Protein AF-A0A1S6HWA2-F1 (afdb_monomer_lite)

Radius of gyration: 21.67 Å; chains: 1; bounding box: 51×29×63 Å

pLDDT: mean 76.0, std 10.38, range [40.56, 89.38]

Secondary structure (DSSP, 8-state):
-HHHHHHHHHHHHHHHHHHHHHHHHHHHHHHHHHHHHHHHHHHHHHTT-TT--HHHHHHHHHTSHHHHHHHHHHHHHHHHHHHHHHHHHHHHHHH--TTSS--

Organism: NCBI:txid225848

Structure (mmCIF, N/CA/C/O backbone):
data_AF-A0A1S6HWA2-F1
#
_entry.id   AF-A0A1S6HWA2-F1
#
loop_
_atom_site.group_PDB
_atom_site.id
_atom_site.type_symbol
_atom_site.label_atom_id
_atom_site.label_alt_id
_atom_site.label_comp_id
_atom_site.label_asym_id
_atom_site.label_entity_id
_atom_site.label_seq_id
_atom_site.pdbx_PDB_ins_code
_atom_site.Cartn_x
_atom_site.Cartn_y
_atom_site.Cartn_z
_atom_site.occupancy
_atom_site.B_iso_or_equiv
_atom_site.auth_seq_id
_atom_site.auth_comp_id
_atom_site.auth_asym_id
_atom_site.auth_atom_id
_atom_site.pdbx_PDB_model_num
ATOM 1 N N . MET A 1 1 ? -20.334 0.611 35.180 1.00 50.56 1 MET A N 1
ATOM 2 C CA . MET A 1 1 ? -20.715 0.847 33.768 1.00 50.56 1 MET A CA 1
ATOM 3 C C . MET A 1 1 ? -19.872 1.889 33.022 1.00 50.56 1 MET A C 1
ATOM 5 O O . MET A 1 1 ? -19.910 1.877 31.813 1.00 50.56 1 MET A O 1
ATOM 9 N N . LYS A 1 2 ? -19.043 2.740 33.657 1.00 52.75 2 LYS A N 1
ATOM 10 C CA . LYS A 1 2 ? -18.266 3.774 32.924 1.00 52.75 2 LYS A CA 1
ATOM 11 C C . LYS A 1 2 ? -17.003 3.276 32.190 1.00 52.75 2 LYS A C 1
ATOM 13 O O . LYS A 1 2 ? -16.473 3.987 31.343 1.00 52.75 2 LYS A O 1
ATOM 18 N N . ASN A 1 3 ? -16.493 2.096 32.555 1.00 58.00 3 ASN A N 1
ATOM 19 C CA . ASN A 1 3 ? -15.250 1.551 31.995 1.00 58.00 3 ASN A CA 1
ATOM 20 C C . ASN A 1 3 ? -15.479 0.727 30.720 1.00 58.00 3 ASN A C 1
ATOM 22 O O . ASN A 1 3 ? -14.632 0.790 29.840 1.00 58.00 3 ASN A O 1
ATOM 26 N N . SER A 1 4 ? -16.615 0.027 30.581 1.00 61.72 4 SER A N 1
ATOM 27 C CA . SER A 1 4 ? -16.923 -0.733 29.357 1.00 61.72 4 SER A CA 1
ATOM 28 C C . SER A 1 4 ? -17.045 0.188 28.147 1.00 61.72 4 SER A C 1
ATOM 30 O O . SER A 1 4 ? -16.448 -0.087 27.116 1.00 61.72 4 SER A O 1
ATOM 32 N N . ASP A 1 5 ? -17.710 1.334 28.305 1.00 62.03 5 ASP A N 1
ATOM 33 C CA . ASP A 1 5 ? -17.912 2.294 27.211 1.00 62.03 5 ASP A CA 1
ATOM 34 C C . ASP A 1 5 ? -16.600 2.963 26.778 1.00 62.03 5 ASP A C 1
ATOM 36 O O . ASP A 1 5 ? -16.413 3.299 25.611 1.00 62.03 5 ASP A O 1
ATOM 40 N N . ARG A 1 6 ? -15.657 3.134 27.717 1.00 64.88 6 ARG A N 1
ATOM 41 C CA . ARG A 1 6 ? -14.310 3.644 27.424 1.00 64.88 6 ARG A CA 1
ATOM 42 C C . ARG A 1 6 ? -13.471 2.626 26.659 1.00 64.88 6 ARG A C 1
ATOM 44 O O . ARG A 1 6 ? -12.773 3.022 25.731 1.00 64.88 6 ARG A O 1
ATOM 51 N N . THR A 1 7 ? -13.555 1.347 27.024 1.00 77.31 7 THR A N 1
ATOM 52 C CA . THR A 1 7 ? -12.883 0.261 26.299 1.00 77.31 7 THR A CA 1
ATOM 53 C C . THR A 1 7 ? -13.464 0.104 24.895 1.00 77.31 7 THR A C 1
ATOM 55 O O . THR A 1 7 ? -12.704 0.044 23.934 1.00 77.31 7 THR A O 1
ATOM 58 N N . ARG A 1 8 ? -14.795 0.163 24.766 1.00 75.44 8 ARG A N 1
ATOM 59 C CA . ARG A 1 8 ? -15.505 0.058 23.486 1.00 75.44 8 ARG A CA 1
ATOM 60 C C . ARG A 1 8 ? -15.118 1.175 22.517 1.00 75.44 8 ARG A C 1
ATOM 62 O O . ARG A 1 8 ? -14.670 0.921 21.406 1.00 75.44 8 ARG A O 1
ATOM 69 N N . LYS A 1 9 ? -15.147 2.421 22.997 1.00 79.44 9 LYS A N 1
ATOM 70 C CA . LYS A 1 9 ? -14.728 3.589 22.214 1.00 79.44 9 LYS A CA 1
ATOM 71 C C . LYS A 1 9 ? -13.248 3.546 21.816 1.00 79.44 9 LYS A C 1
ATOM 73 O O . LYS A 1 9 ? -12.882 4.045 20.758 1.00 79.44 9 LYS A O 1
ATOM 78 N N . ALA A 1 10 ? -12.380 2.971 22.650 1.00 81.19 10 ALA A N 1
ATOM 79 C CA . ALA A 1 10 ? -10.972 2.796 22.300 1.00 81.19 10 ALA A CA 1
ATOM 80 C C . ALA A 1 10 ? -10.781 1.767 21.171 1.00 81.19 10 ALA A C 1
ATOM 82 O O . ALA A 1 10 ? -9.954 1.990 20.289 1.00 81.19 10 ALA A O 1
ATOM 83 N N . GLN A 1 11 ? -11.560 0.681 21.170 1.00 79.19 11 GLN A N 1
ATOM 84 C CA . GLN A 1 11 ? -11.555 -0.318 20.098 1.00 79.19 11 GLN A CA 1
ATOM 85 C C . GLN A 1 11 ? -12.111 0.252 18.784 1.00 79.19 11 GLN A C 1
ATOM 87 O O . GLN A 1 11 ? -11.484 0.064 17.745 1.00 79.19 11 GLN A O 1
ATOM 92 N N . GLU A 1 12 ? -13.198 1.029 18.832 1.00 81.44 12 GLU A N 1
ATOM 93 C CA . GLU A 1 12 ? -13.743 1.745 17.664 1.00 81.44 12 GLU A CA 1
ATOM 94 C C . GLU A 1 12 ? -12.692 2.678 17.036 1.00 81.44 12 GLU A C 1
ATOM 96 O O . GLU A 1 12 ? -12.426 2.615 15.837 1.00 81.44 12 GLU A O 1
ATOM 101 N N . VAL A 1 13 ? -12.021 3.502 17.850 1.00 87.00 13 VAL A N 1
ATOM 102 C CA . VAL A 1 13 ? -10.967 4.412 17.365 1.00 87.00 13 VAL A CA 1
ATOM 103 C C . VAL A 1 13 ? -9.780 3.641 16.783 1.00 87.00 13 VAL A C 1
ATOM 105 O O . VAL A 1 13 ? -9.188 4.079 15.795 1.00 87.00 13 VAL A O 1
ATOM 108 N N . HIS A 1 14 ? -9.419 2.495 17.365 1.00 82.50 14 HIS A N 1
ATOM 109 C CA . HIS A 1 14 ? -8.357 1.653 16.822 1.00 82.50 14 HIS A CA 1
ATOM 110 C C . HIS A 1 14 ? -8.745 1.059 15.460 1.00 82.50 14 HIS A C 1
ATOM 112 O O . HIS A 1 14 ? -7.947 1.115 14.525 1.00 82.50 14 HIS A O 1
ATOM 118 N N . ALA A 1 15 ? -9.978 0.573 15.311 1.00 81.31 15 ALA A N 1
ATOM 119 C CA . ALA A 1 15 ? -10.498 0.081 14.038 1.00 81.31 15 ALA A CA 1
ATOM 120 C C . ALA A 1 15 ? -10.532 1.186 12.967 1.00 81.31 15 ALA A C 1
ATOM 122 O O . ALA A 1 15 ? -10.073 0.973 11.843 1.00 81.31 15 ALA A O 1
ATOM 123 N N . GLU A 1 16 ? -10.952 2.406 13.315 1.00 85.56 16 GLU A N 1
ATOM 124 C CA . GLU A 1 16 ? -10.879 3.555 12.403 1.00 85.56 16 GLU A CA 1
ATOM 125 C C . GLU A 1 16 ? -9.443 3.867 11.963 1.00 85.56 16 GLU A C 1
ATOM 127 O O . GLU A 1 16 ? -9.200 4.202 10.800 1.00 85.56 16 GLU A O 1
ATOM 132 N N . GLN A 1 17 ? -8.474 3.784 12.878 1.00 87.31 17 GLN A N 1
ATOM 133 C CA . GLN A 1 17 ? -7.062 3.981 12.547 1.00 87.31 17 GLN A CA 1
ATOM 134 C C . GLN A 1 17 ? -6.552 2.900 11.594 1.00 87.31 17 GLN A C 1
ATOM 136 O O . GLN A 1 17 ? -5.834 3.229 10.650 1.00 87.31 17 GLN A O 1
ATOM 141 N N . LEU A 1 18 ? -6.949 1.642 11.793 1.00 81.81 18 LEU A N 1
ATOM 142 C CA . LEU A 1 18 ? -6.619 0.533 10.899 1.00 81.81 18 LEU A CA 1
ATOM 143 C C . LEU A 1 18 ? -7.227 0.738 9.501 1.00 81.81 18 LEU A C 1
ATOM 145 O O . LEU A 1 18 ? -6.526 0.566 8.503 1.00 81.81 18 LEU A O 1
ATOM 149 N N . LEU A 1 19 ? -8.475 1.206 9.401 1.00 84.25 19 LEU A N 1
ATOM 150 C CA . LEU A 1 19 ? -9.097 1.549 8.115 1.00 84.25 19 LEU A CA 1
ATOM 151 C C . LEU A 1 19 ? -8.388 2.717 7.419 1.00 84.25 19 LEU A C 1
ATOM 153 O O . LEU A 1 19 ? -8.111 2.647 6.218 1.00 84.25 19 LEU A O 1
ATOM 157 N N . LYS A 1 20 ? -8.042 3.778 8.157 1.00 86.06 20 LYS A N 1
ATOM 158 C CA . LYS A 1 20 ? -7.270 4.913 7.619 1.00 86.06 20 LYS A CA 1
ATOM 159 C C . LYS A 1 20 ? -5.887 4.475 7.148 1.00 86.06 20 LYS A C 1
ATOM 161 O O . LYS A 1 20 ? -5.456 4.891 6.075 1.00 86.06 20 LYS A O 1
ATOM 166 N N . LEU A 1 21 ? -5.212 3.619 7.913 1.00 84.50 21 LEU A N 1
ATOM 167 C CA . LEU A 1 21 ? -3.915 3.060 7.547 1.00 84.50 21 LEU A CA 1
ATOM 168 C C . LEU A 1 21 ? -4.026 2.213 6.277 1.00 84.50 21 LEU A C 1
ATOM 170 O O . LEU A 1 21 ? -3.262 2.434 5.344 1.00 84.50 21 LEU A O 1
ATOM 174 N N . SER A 1 22 ? -5.008 1.312 6.209 1.00 82.00 22 SER A N 1
ATOM 175 C CA . SER A 1 22 ? -5.293 0.494 5.024 1.00 82.00 22 SER A CA 1
ATOM 176 C C . SER A 1 22 ? -5.541 1.369 3.788 1.00 82.00 22 SER A C 1
ATOM 178 O O . SER A 1 22 ? -4.927 1.165 2.744 1.00 82.00 22 SER A O 1
ATOM 180 N N . THR A 1 23 ? -6.352 2.421 3.927 1.00 85.06 23 THR A N 1
ATOM 181 C CA . THR A 1 23 ? -6.670 3.359 2.837 1.00 85.06 23 THR A CA 1
ATOM 182 C C . THR A 1 23 ? -5.445 4.159 2.388 1.00 85.06 23 THR A C 1
ATOM 184 O O . THR A 1 23 ? -5.217 4.342 1.192 1.00 85.06 23 THR A O 1
ATOM 187 N N . SER A 1 24 ? -4.627 4.619 3.336 1.00 86.75 24 SER A N 1
ATOM 188 C CA . SER A 1 24 ? -3.381 5.340 3.056 1.00 86.75 24 SER A CA 1
ATOM 189 C C . SER A 1 24 ? -2.364 4.447 2.342 1.00 86.75 24 SER A C 1
ATOM 191 O O . SER A 1 24 ? -1.792 4.848 1.332 1.00 86.75 24 SER A O 1
ATOM 193 N N . LEU A 1 25 ? -2.202 3.204 2.802 1.00 85.31 25 LEU A N 1
ATOM 194 C CA . LEU A 1 25 ? -1.341 2.205 2.170 1.00 85.31 25 LEU A CA 1
ATOM 195 C C . LEU A 1 25 ? -1.829 1.843 0.762 1.00 85.31 25 LEU A C 1
ATOM 197 O O . LEU A 1 25 ? -1.021 1.766 -0.156 1.00 85.31 25 LEU A O 1
ATOM 201 N N . MET A 1 26 ? -3.141 1.706 0.559 1.00 84.88 26 MET A N 1
ATOM 202 C CA . MET A 1 26 ? -3.727 1.500 -0.768 1.00 84.88 26 MET A CA 1
ATOM 203 C C . MET A 1 26 ? -3.465 2.698 -1.694 1.00 84.88 26 MET A C 1
ATOM 205 O O . MET A 1 26 ? -3.142 2.540 -2.867 1.00 84.88 26 MET A O 1
ATOM 209 N N . THR A 1 27 ? -3.564 3.918 -1.168 1.00 85.12 27 THR A N 1
ATOM 210 C CA . THR A 1 27 ? -3.236 5.128 -1.933 1.00 85.12 27 THR A CA 1
ATOM 211 C C . THR A 1 27 ? -1.755 5.147 -2.304 1.00 85.12 27 THR A C 1
ATOM 213 O O . THR A 1 27 ? -1.417 5.433 -3.450 1.00 85.12 27 THR A O 1
ATOM 216 N N . ALA A 1 28 ? -0.872 4.790 -1.366 1.00 81.69 28 ALA A N 1
ATOM 217 C CA . ALA A 1 28 ? 0.561 4.674 -1.612 1.00 81.69 28 ALA A CA 1
ATOM 218 C C . ALA A 1 28 ? 0.871 3.618 -2.685 1.00 81.69 28 ALA A C 1
ATOM 220 O O . ALA A 1 28 ? 1.652 3.906 -3.583 1.00 81.69 28 ALA A O 1
ATOM 221 N N . PHE A 1 29 ? 0.206 2.460 -2.657 1.00 83.12 29 PHE A N 1
ATOM 222 C CA . PHE A 1 29 ? 0.300 1.418 -3.687 1.00 83.12 29 PHE A 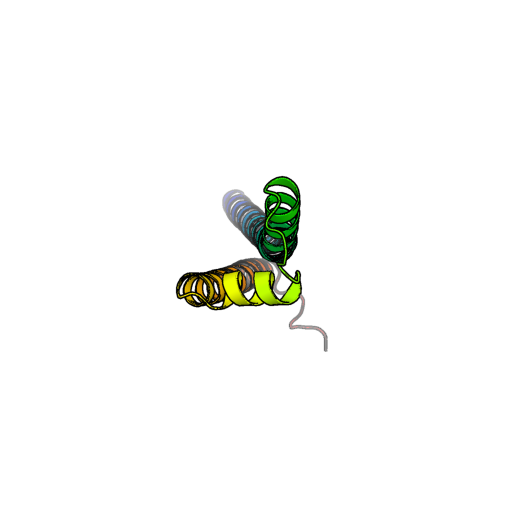CA 1
ATOM 223 C C . PHE A 1 29 ? -0.007 1.971 -5.088 1.00 83.12 29 PHE A C 1
ATOM 225 O O . PHE A 1 29 ? 0.808 1.876 -6.005 1.00 83.12 29 PHE A O 1
ATOM 232 N N . PHE A 1 30 ? -1.152 2.643 -5.255 1.00 81.62 30 PHE A N 1
ATOM 233 C CA . PHE A 1 30 ? -1.519 3.229 -6.549 1.00 81.62 30 PHE A CA 1
ATOM 234 C C . PHE A 1 30 ? -0.569 4.341 -6.988 1.00 81.62 30 PHE A C 1
ATOM 236 O O . PHE A 1 30 ? -0.223 4.434 -8.165 1.00 81.62 30 PHE A O 1
ATOM 243 N N . VAL A 1 31 ? -0.128 5.176 -6.047 1.00 83.56 31 VAL A N 1
ATOM 244 C CA . VAL A 1 31 ? 0.857 6.225 -6.306 1.00 83.56 31 VAL A CA 1
ATOM 245 C C . VAL A 1 31 ? 2.167 5.619 -6.791 1.00 83.56 31 VAL A C 1
ATOM 247 O O . VAL A 1 31 ? 2.707 6.087 -7.785 1.00 83.56 31 VAL A O 1
ATOM 250 N N . VAL A 1 32 ? 2.676 4.573 -6.152 1.00 80.56 32 VAL A N 1
ATOM 251 C CA . VAL A 1 32 ? 3.955 3.970 -6.534 1.00 80.56 32 VAL A CA 1
ATOM 252 C C . VAL A 1 32 ? 3.852 3.305 -7.909 1.00 80.56 32 VAL A C 1
ATOM 254 O O . VAL A 1 32 ? 4.680 3.584 -8.776 1.00 80.56 32 VAL A O 1
ATOM 257 N N . ILE A 1 33 ? 2.799 2.529 -8.170 1.00 79.38 33 ILE A N 1
ATOM 258 C CA . ILE A 1 33 ? 2.607 1.851 -9.462 1.00 79.38 33 ILE A CA 1
ATOM 259 C C . ILE A 1 33 ? 2.403 2.832 -10.621 1.00 79.38 33 ILE A C 1
ATOM 261 O O . ILE A 1 33 ? 2.844 2.550 -11.733 1.00 79.38 33 ILE A O 1
ATOM 265 N N . LEU A 1 34 ? 1.753 3.976 -10.396 1.00 78.50 34 LEU A N 1
ATOM 266 C CA . LEU A 1 34 ? 1.468 4.942 -11.462 1.00 78.50 34 LEU A CA 1
ATOM 267 C C . LEU A 1 34 ? 2.549 6.014 -11.595 1.00 78.50 34 LEU A C 1
ATOM 269 O O . LEU A 1 34 ? 2.993 6.309 -12.703 1.00 78.50 34 LEU A O 1
ATOM 273 N N . ILE A 1 35 ? 2.988 6.606 -10.485 1.00 80.75 35 ILE A N 1
ATOM 274 C CA . ILE A 1 35 ? 3.915 7.741 -10.507 1.00 80.75 35 ILE A CA 1
ATOM 275 C C . ILE A 1 35 ? 5.328 7.280 -10.847 1.00 80.75 35 ILE A C 1
ATOM 277 O O . ILE A 1 35 ? 5.972 7.936 -11.658 1.00 80.75 35 ILE A O 1
ATOM 281 N N . VAL A 1 36 ? 5.815 6.153 -10.314 1.00 77.38 36 VAL A N 1
ATOM 282 C CA . VAL A 1 36 ? 7.204 5.720 -10.564 1.00 77.38 36 VAL A CA 1
ATOM 283 C C . VAL A 1 36 ? 7.486 5.508 -12.060 1.00 77.38 36 VAL A C 1
ATOM 285 O O . VAL A 1 36 ? 8.473 6.074 -12.545 1.00 77.38 36 VAL A O 1
ATOM 288 N N . PRO A 1 37 ? 6.649 4.796 -12.843 1.00 72.81 37 PRO A N 1
ATOM 289 C CA . PRO A 1 37 ? 6.867 4.669 -14.284 1.00 72.81 37 PRO A CA 1
ATOM 290 C C . PRO A 1 37 ? 6.786 6.013 -15.011 1.00 72.81 37 PRO A C 1
ATOM 292 O O . PRO A 1 37 ? 7.648 6.308 -15.837 1.00 72.81 37 PRO A O 1
ATOM 295 N N . ILE A 1 38 ? 5.800 6.852 -14.673 1.00 79.25 38 ILE A N 1
ATOM 296 C CA . ILE A 1 38 ? 5.6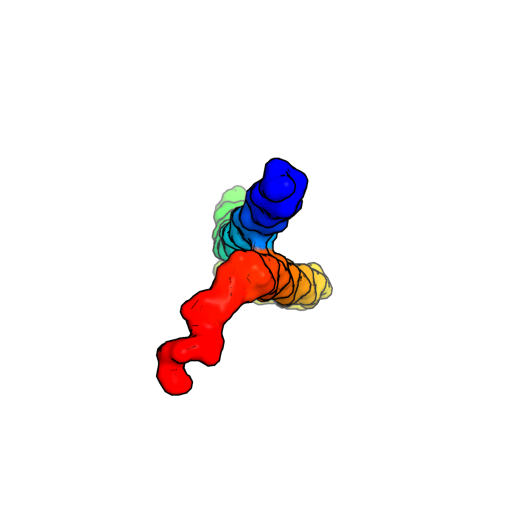13 8.167 -15.304 1.00 79.25 38 ILE A CA 1
ATOM 297 C C . ILE A 1 38 ? 6.829 9.061 -15.046 1.00 79.25 38 ILE A C 1
ATOM 299 O O . ILE A 1 38 ? 7.394 9.616 -15.987 1.00 79.25 38 ILE A O 1
ATOM 303 N N . SER A 1 39 ? 7.281 9.168 -13.796 1.00 79.06 39 SER A N 1
ATOM 304 C CA . SER A 1 39 ? 8.461 9.949 -13.416 1.00 79.06 39 SER A CA 1
ATOM 305 C C . SER A 1 39 ? 9.726 9.444 -14.103 1.00 79.06 39 SER A C 1
ATOM 307 O O . SER A 1 39 ? 10.559 10.250 -14.511 1.00 79.06 39 SER A O 1
ATOM 309 N N . SER A 1 40 ? 9.854 8.129 -14.281 1.00 73.88 40 SER A N 1
ATOM 310 C CA . SER A 1 40 ? 11.002 7.528 -14.961 1.00 73.88 40 SER A CA 1
ATOM 311 C C . SER A 1 40 ? 11.003 7.845 -16.464 1.00 73.88 40 SER A C 1
ATOM 313 O O . SER A 1 40 ? 12.051 8.187 -17.010 1.00 73.88 40 SER A O 1
ATOM 315 N N . VAL A 1 41 ? 9.837 7.826 -17.124 1.00 73.81 41 VAL A N 1
ATOM 316 C CA . VAL A 1 41 ? 9.680 8.260 -18.527 1.00 73.81 41 VAL A CA 1
ATOM 317 C C . VAL A 1 41 ? 9.988 9.750 -18.679 1.00 73.81 41 VAL A C 1
ATOM 319 O O . VAL A 1 41 ? 10.741 10.134 -19.571 1.00 73.81 41 VAL A O 1
ATOM 322 N N . VAL A 1 42 ? 9.465 10.598 -17.789 1.00 78.69 42 VAL A N 1
ATOM 323 C CA . VAL A 1 42 ? 9.746 12.043 -17.802 1.00 78.69 42 VAL A CA 1
ATOM 324 C C . VAL A 1 42 ? 11.244 12.309 -17.625 1.00 78.69 42 VAL A C 1
ATOM 326 O O . VAL A 1 42 ? 11.821 13.082 -18.386 1.00 78.69 42 VAL A O 1
ATOM 329 N N . ALA A 1 43 ? 11.899 11.638 -16.674 1.00 76.44 43 ALA A N 1
ATOM 330 C CA . ALA A 1 43 ? 13.337 11.765 -16.458 1.00 76.44 43 ALA A CA 1
ATOM 331 C C . ALA A 1 43 ? 14.158 11.315 -17.679 1.00 76.44 43 ALA A C 1
ATOM 333 O O . ALA A 1 43 ? 15.156 11.956 -18.013 1.00 76.44 43 ALA A O 1
ATOM 334 N N . ALA A 1 44 ? 13.741 10.252 -18.374 1.00 71.25 44 ALA A N 1
ATOM 335 C CA . ALA A 1 44 ? 14.394 9.799 -19.601 1.00 71.25 44 ALA A CA 1
ATOM 336 C C . ALA A 1 44 ? 14.296 10.845 -20.728 1.00 71.25 44 ALA A C 1
ATOM 338 O O . ALA A 1 44 ? 15.292 11.094 -21.410 1.00 71.25 44 ALA A O 1
ATOM 339 N N . SER A 1 45 ? 13.148 11.521 -20.860 1.00 71.62 45 SER A N 1
ATOM 340 C CA . SER A 1 45 ? 12.939 12.592 -21.845 1.00 71.62 45 SER A CA 1
ATOM 341 C C . SER A 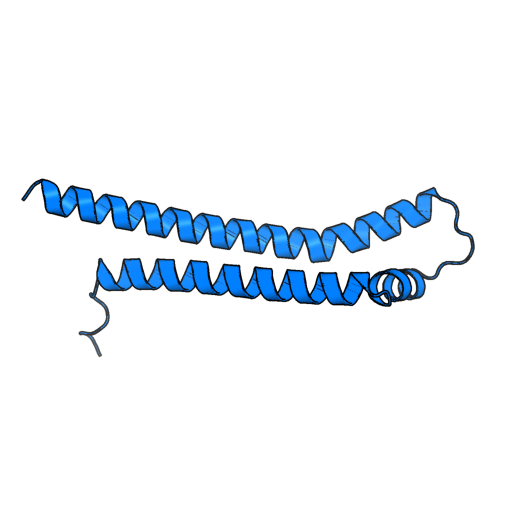1 45 ? 13.849 13.805 -21.625 1.00 71.62 45 SER A C 1
ATOM 343 O O . SER A 1 45 ? 14.314 14.400 -22.593 1.00 71.62 45 SER A O 1
ATOM 345 N N . PHE A 1 46 ? 14.153 14.170 -20.374 1.00 78.75 46 PHE A N 1
ATOM 346 C CA . PHE A 1 46 ? 15.062 15.288 -20.073 1.00 78.75 46 PHE A CA 1
ATOM 347 C C . PHE A 1 46 ? 16.547 14.955 -20.282 1.00 78.75 46 PHE A C 1
ATOM 349 O O . PHE A 1 46 ? 17.344 15.859 -20.525 1.00 78.75 46 PHE A O 1
ATOM 356 N N . ASN A 1 47 ? 16.929 13.677 -20.210 1.00 74.62 47 ASN A N 1
ATOM 357 C CA . ASN A 1 47 ? 18.324 13.243 -20.333 1.00 74.62 47 ASN A CA 1
ATOM 358 C C . ASN A 1 47 ? 18.767 12.952 -21.783 1.00 74.62 47 ASN A C 1
ATOM 360 O O . ASN A 1 47 ? 19.875 12.457 -21.975 1.00 74.62 47 ASN A O 1
ATOM 364 N N . ASN A 1 48 ? 17.946 13.272 -22.798 1.00 63.31 48 ASN A N 1
ATOM 365 C CA . ASN A 1 48 ? 18.264 13.105 -24.228 1.00 63.31 48 ASN A CA 1
ATOM 366 C C . ASN A 1 48 ? 18.848 11.717 -24.570 1.00 63.31 48 ASN A C 1
ATOM 368 O O . ASN A 1 48 ? 19.821 11.610 -25.315 1.00 63.31 48 ASN A O 1
ATOM 372 N N . LEU A 1 49 ? 18.268 10.643 -24.021 1.00 66.00 49 LEU A N 1
ATOM 373 C CA . LEU A 1 49 ? 18.601 9.274 -24.426 1.00 66.00 49 LEU A CA 1
ATOM 374 C C . LEU A 1 49 ? 17.994 9.023 -25.825 1.00 66.00 49 LEU A C 1
ATOM 376 O O . LEU A 1 49 ? 16.773 8.876 -25.911 1.00 66.00 49 LEU A O 1
ATOM 380 N N . PRO A 1 50 ? 18.789 9.006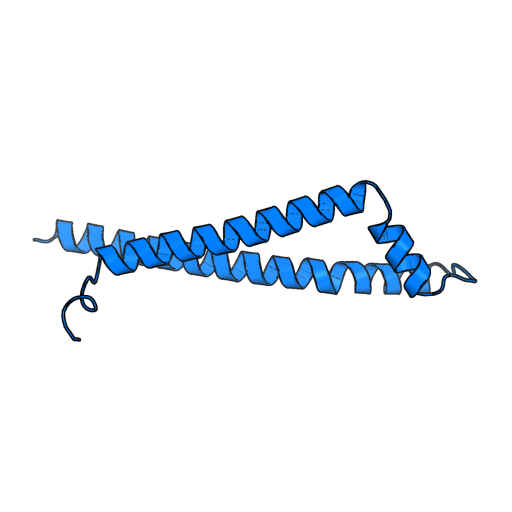 -26.920 1.00 55.38 50 PRO A N 1
ATOM 381 C CA . PRO A 1 50 ? 18.271 9.322 -28.257 1.00 55.38 50 PRO A CA 1
ATOM 382 C C . PRO A 1 50 ? 17.344 8.287 -28.907 1.00 55.38 50 PRO A C 1
ATOM 384 O O . PRO A 1 50 ? 16.694 8.630 -29.879 1.00 55.38 50 PRO A O 1
ATOM 387 N N . ASP A 1 51 ? 17.235 7.059 -28.399 1.00 55.97 51 ASP A N 1
ATOM 388 C CA . ASP A 1 51 ? 16.512 5.973 -29.090 1.00 55.97 51 ASP A CA 1
ATOM 389 C C . ASP A 1 51 ? 15.836 4.997 -28.113 1.00 55.97 51 ASP A C 1
ATOM 391 O O . ASP A 1 51 ? 15.800 3.784 -28.319 1.00 55.97 51 ASP A O 1
ATOM 395 N N . THR A 1 52 ? 15.319 5.498 -26.991 1.00 61.44 52 THR A N 1
ATOM 396 C CA . THR A 1 52 ? 14.613 4.634 -26.032 1.00 61.44 52 THR A CA 1
ATOM 397 C C . THR A 1 52 ? 13.114 4.690 -26.277 1.00 61.44 52 THR A C 1
ATOM 399 O O . THR A 1 52 ? 12.433 5.614 -25.837 1.00 61.44 52 THR A O 1
ATOM 402 N N . ASN A 1 53 ? 12.591 3.672 -26.964 1.00 70.38 53 ASN A N 1
ATOM 403 C CA . ASN A 1 53 ? 11.159 3.402 -26.998 1.00 70.38 53 ASN A CA 1
ATOM 404 C C . ASN A 1 53 ? 10.640 3.330 -25.540 1.00 70.38 53 ASN A C 1
ATOM 406 O O . ASN A 1 53 ? 11.237 2.609 -24.731 1.00 70.38 53 ASN A O 1
ATOM 410 N N . PRO A 1 54 ? 9.561 4.049 -25.172 1.00 66.62 54 PRO A N 1
ATOM 411 C CA . PRO A 1 54 ? 9.008 4.024 -23.815 1.00 66.62 54 PRO A CA 1
ATOM 412 C C . PRO A 1 54 ? 8.729 2.607 -23.300 1.00 66.62 54 PRO A C 1
ATOM 414 O O . PRO A 1 54 ? 8.883 2.334 -22.110 1.00 66.62 54 PRO A O 1
ATOM 417 N N . ILE A 1 55 ? 8.371 1.695 -24.207 1.00 68.50 55 ILE A N 1
ATOM 418 C CA . ILE A 1 55 ? 8.127 0.282 -23.911 1.00 68.50 55 ILE A CA 1
ATOM 419 C C . ILE A 1 55 ? 9.432 -0.423 -23.515 1.00 68.50 55 ILE A C 1
ATOM 421 O O . ILE A 1 55 ? 9.477 -1.093 -22.486 1.00 68.50 55 ILE A O 1
ATOM 425 N N . ASP A 1 56 ? 10.515 -0.223 -24.267 1.00 71.69 56 ASP A N 1
ATOM 426 C CA . ASP A 1 56 ? 11.821 -0.824 -23.962 1.00 71.69 56 ASP A CA 1
ATOM 427 C C . ASP A 1 56 ? 12.413 -0.273 -22.663 1.00 71.69 56 ASP A C 1
ATOM 429 O O . ASP A 1 56 ? 13.077 -0.990 -21.913 1.00 71.69 56 ASP A O 1
ATOM 433 N N . PHE A 1 57 ? 12.153 1.000 -22.367 1.00 70.94 57 PHE A N 1
ATOM 434 C CA . PHE A 1 57 ? 12.545 1.612 -21.105 1.00 70.94 57 PHE A CA 1
ATOM 435 C C . PHE A 1 57 ? 11.761 1.022 -19.924 1.00 70.94 57 PHE A C 1
ATOM 437 O O . PHE A 1 57 ? 12.361 0.675 -18.907 1.00 70.94 57 PHE A O 1
ATOM 444 N N . PHE A 1 58 ? 10.449 0.823 -20.079 1.00 69.31 58 PHE A N 1
ATOM 445 C CA . PHE A 1 58 ? 9.616 0.137 -19.091 1.00 69.31 58 PHE A CA 1
ATOM 446 C C . PHE A 1 58 ? 10.123 -1.290 -18.836 1.00 69.31 58 PHE A C 1
ATOM 448 O O . PHE A 1 58 ? 10.408 -1.647 -17.694 1.00 69.31 58 PHE A O 1
ATOM 455 N N . PHE A 1 59 ? 10.343 -2.089 -19.882 1.00 72.00 59 PHE A N 1
ATOM 456 C CA . PHE A 1 59 ? 10.872 -3.449 -19.732 1.00 72.00 59 PHE A CA 1
ATOM 457 C C . PHE A 1 59 ? 12.296 -3.493 -19.173 1.00 72.00 59 PHE A C 1
ATOM 459 O O . PHE A 1 59 ? 12.632 -4.446 -18.481 1.00 72.00 59 PHE A O 1
ATOM 466 N N . LYS A 1 60 ? 13.136 -2.478 -19.397 1.00 73.31 60 LYS A N 1
ATOM 467 C CA . LYS A 1 60 ? 14.439 -2.377 -18.717 1.00 73.31 60 LYS A CA 1
ATOM 468 C C . LYS A 1 60 ? 14.295 -2.067 -17.229 1.00 73.31 60 LYS A C 1
ATOM 470 O O . LYS A 1 60 ? 15.002 -2.670 -16.424 1.00 73.31 60 LYS A O 1
ATOM 475 N N . LEU A 1 61 ? 13.382 -1.169 -16.858 1.00 68.69 61 LEU A N 1
ATOM 476 C CA . LEU A 1 61 ? 13.103 -0.831 -15.460 1.00 68.69 61 LEU A CA 1
ATOM 477 C C . LEU A 1 61 ? 12.588 -2.069 -14.702 1.00 68.69 61 LEU A C 1
ATOM 479 O O . LEU A 1 61 ? 13.106 -2.418 -13.640 1.00 68.69 61 LEU A O 1
ATOM 483 N N . PHE A 1 62 ? 11.636 -2.782 -15.315 1.00 68.56 62 PHE A N 1
ATOM 484 C CA . PHE A 1 62 ? 10.971 -3.965 -14.761 1.00 68.56 62 PHE A CA 1
ATOM 485 C C . PHE A 1 62 ? 11.640 -5.313 -15.112 1.00 68.56 62 PHE A C 1
ATOM 487 O O . PHE A 1 62 ? 11.170 -6.365 -14.692 1.00 68.56 62 PHE A O 1
ATOM 494 N N . GLY A 1 63 ? 12.740 -5.312 -15.863 1.00 67.56 63 GLY A N 1
ATOM 495 C CA . GLY A 1 63 ? 13.489 -6.521 -16.241 1.00 67.56 63 GLY A CA 1
ATOM 496 C C . GLY A 1 63 ? 14.665 -6.836 -15.314 1.00 67.56 63 GLY A C 1
ATOM 497 O O . GLY A 1 63 ? 15.323 -7.862 -15.467 1.00 67.56 63 GLY A O 1
ATOM 498 N N . SER A 1 64 ? 14.957 -5.949 -14.363 1.00 73.88 64 SER A N 1
ATOM 499 C CA . SER A 1 64 ? 16.059 -6.099 -13.411 1.00 73.88 64 SER A CA 1
ATOM 500 C C . SER A 1 64 ? 15.634 -6.857 -12.145 1.00 73.88 64 SER A C 1
ATOM 502 O O . SER A 1 64 ? 14.450 -6.961 -11.834 1.00 73.88 64 SER A O 1
ATOM 504 N N . TRP A 1 65 ? 16.596 -7.339 -11.348 1.00 79.56 65 TRP A N 1
ATOM 505 C CA . TRP A 1 65 ? 16.330 -7.898 -10.008 1.00 79.56 65 TRP A CA 1
ATOM 506 C C . TRP A 1 65 ? 15.496 -6.951 -9.124 1.00 79.56 65 TRP A C 1
ATOM 508 O O . TRP A 1 65 ? 14.660 -7.401 -8.341 1.00 79.56 65 TRP A O 1
ATOM 518 N N . TYR A 1 66 ? 15.664 -5.636 -9.298 1.00 73.81 66 TYR A N 1
ATOM 519 C CA . TYR A 1 66 ? 14.873 -4.630 -8.591 1.00 73.81 66 TYR A CA 1
ATOM 520 C C . TYR A 1 66 ? 13.380 -4.725 -8.898 1.00 73.81 66 TYR A C 1
ATOM 522 O O . TYR A 1 66 ? 12.573 -4.418 -8.031 1.00 73.81 66 TYR A O 1
ATOM 530 N N . ALA A 1 67 ? 12.999 -5.208 -10.079 1.00 76.81 67 ALA A N 1
ATOM 531 C CA . ALA A 1 67 ? 11.607 -5.425 -10.438 1.00 76.81 67 ALA A CA 1
ATOM 532 C C . ALA A 1 67 ? 10.976 -6.589 -9.675 1.00 76.81 67 ALA A C 1
ATOM 534 O O . ALA A 1 67 ? 9.835 -6.493 -9.240 1.00 76.81 67 ALA A O 1
ATOM 535 N N . ALA A 1 68 ? 11.725 -7.675 -9.463 1.00 80.62 68 ALA A N 1
ATOM 536 C CA . ALA A 1 68 ? 11.260 -8.786 -8.639 1.00 80.62 68 ALA A CA 1
ATOM 537 C C . ALA A 1 68 ? 11.069 -8.340 -7.182 1.00 80.62 68 ALA A C 1
ATOM 539 O O . ALA A 1 68 ? 10.042 -8.634 -6.574 1.00 80.62 68 ALA A O 1
ATOM 540 N N . VAL A 1 69 ? 12.022 -7.569 -6.643 1.00 83.38 69 VAL A N 1
ATOM 541 C CA . VAL A 1 69 ? 11.908 -6.963 -5.305 1.00 83.38 69 VAL A CA 1
ATOM 542 C C . VAL A 1 69 ? 10.720 -6.004 -5.236 1.00 83.38 69 VAL A C 1
ATOM 544 O O . VAL A 1 69 ? 9.974 -6.039 -4.263 1.00 83.38 69 VAL A O 1
ATOM 547 N N . PHE A 1 70 ? 10.511 -5.192 -6.272 1.00 82.31 70 PHE A N 1
ATOM 548 C CA . PHE A 1 70 ? 9.378 -4.279 -6.383 1.00 82.31 70 PHE A CA 1
ATOM 549 C C . PHE A 1 70 ? 8.046 -5.034 -6.372 1.00 82.31 70 PHE A C 1
ATOM 551 O O . PHE A 1 70 ? 7.195 -4.743 -5.544 1.00 82.31 70 PHE A O 1
ATOM 558 N N . ILE A 1 71 ? 7.889 -6.065 -7.208 1.00 84.31 71 ILE A N 1
ATOM 559 C CA . ILE A 1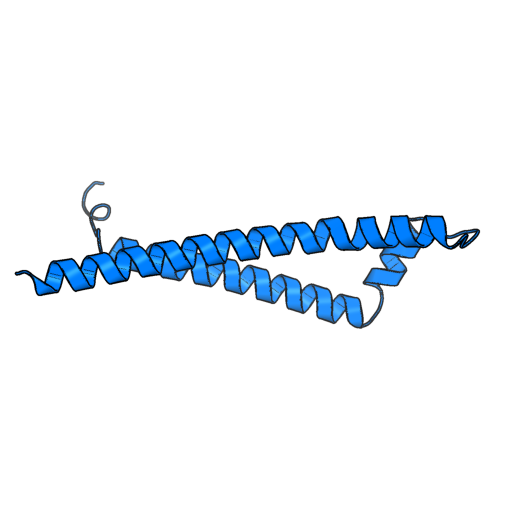 71 ? 6.676 -6.895 -7.249 1.00 84.31 71 ILE A CA 1
ATOM 560 C C . ILE A 1 71 ? 6.421 -7.556 -5.890 1.00 84.31 71 ILE A C 1
ATOM 562 O O . ILE A 1 71 ? 5.293 -7.542 -5.406 1.00 84.31 71 ILE A O 1
ATOM 566 N N . LEU A 1 72 ? 7.451 -8.112 -5.246 1.00 87.19 72 LEU A N 1
ATOM 567 C CA . LEU A 1 72 ? 7.312 -8.717 -3.918 1.00 87.19 72 LEU A CA 1
ATOM 568 C C . LEU A 1 72 ? 6.917 -7.691 -2.851 1.00 87.19 72 LEU A C 1
ATOM 570 O O . LEU A 1 72 ? 6.080 -7.994 -2.000 1.00 87.19 72 LEU A O 1
ATOM 574 N N . ALA A 1 73 ? 7.494 -6.490 -2.898 1.00 85.12 73 ALA A N 1
ATOM 575 C CA . ALA A 1 73 ? 7.138 -5.403 -1.998 1.00 85.12 73 ALA A CA 1
ATOM 576 C C . ALA A 1 73 ? 5.683 -4.966 -2.208 1.00 85.12 73 ALA A C 1
ATOM 578 O O . ALA A 1 73 ? 4.944 -4.870 -1.233 1.00 85.12 73 ALA A O 1
ATOM 579 N N . GLU A 1 74 ? 5.250 -4.790 -3.457 1.00 83.44 74 GLU A N 1
ATOM 580 C CA . GLU A 1 74 ? 3.879 -4.408 -3.808 1.00 83.44 74 GLU A CA 1
ATOM 581 C C . GLU A 1 74 ? 2.857 -5.472 -3.388 1.00 83.44 74 GLU A C 1
ATOM 583 O O . GLU A 1 74 ? 1.835 -5.155 -2.780 1.00 83.44 74 GLU A O 1
ATOM 588 N N . LEU A 1 75 ? 3.151 -6.755 -3.621 1.00 88.62 75 LEU A N 1
ATOM 589 C CA . LEU A 1 75 ? 2.315 -7.862 -3.146 1.00 88.62 75 LEU A CA 1
ATOM 590 C C . LEU A 1 75 ? 2.239 -7.903 -1.615 1.00 88.62 75 LEU A C 1
ATOM 592 O O . LEU A 1 75 ? 1.164 -8.121 -1.055 1.00 88.62 75 LEU A O 1
ATOM 596 N N . GLY A 1 76 ? 3.361 -7.671 -0.929 1.00 88.00 76 GLY A N 1
ATOM 597 C CA . GLY A 1 76 ? 3.403 -7.576 0.529 1.00 88.00 76 GLY A CA 1
ATOM 598 C C . GLY A 1 76 ? 2.573 -6.404 1.055 1.00 88.00 76 GLY A C 1
ATOM 599 O O . GLY A 1 76 ? 1.841 -6.553 2.032 1.00 88.00 76 GLY A O 1
ATOM 600 N N . LEU A 1 77 ? 2.633 -5.257 0.381 1.00 85.88 77 LEU A N 1
ATOM 601 C CA . LEU A 1 77 ? 1.875 -4.060 0.729 1.00 85.88 77 LEU A CA 1
ATOM 602 C C . LEU A 1 77 ? 0.372 -4.299 0.545 1.00 85.88 77 LEU A C 1
ATOM 604 O O . LEU A 1 77 ? -0.406 -4.017 1.455 1.00 85.88 77 LEU A O 1
ATOM 608 N N . LEU A 1 78 ? -0.030 -4.925 -0.562 1.00 85.94 78 LEU A N 1
ATOM 609 C CA . LEU A 1 78 ? -1.417 -5.311 -0.832 1.00 85.94 78 LEU A CA 1
ATOM 610 C C . LEU A 1 78 ? -1.938 -6.321 0.205 1.00 85.94 78 LEU A C 1
ATOM 612 O O . LEU A 1 78 ? -3.052 -6.174 0.711 1.00 85.94 78 LEU A O 1
ATOM 616 N N . TYR A 1 79 ? -1.114 -7.296 0.598 1.00 89.38 79 TYR A N 1
ATOM 617 C CA . TYR A 1 79 ? -1.441 -8.221 1.685 1.00 89.38 79 TYR A CA 1
ATOM 618 C C . TYR A 1 79 ? -1.650 -7.491 3.020 1.00 89.38 79 TYR A C 1
ATOM 620 O O . TYR A 1 79 ? -2.628 -7.756 3.721 1.00 89.38 79 TYR A O 1
ATOM 628 N N . ILE A 1 80 ? -0.769 -6.547 3.370 1.00 85.38 80 ILE A N 1
ATOM 629 C CA . ILE A 1 80 ? -0.907 -5.739 4.589 1.00 85.38 80 ILE A CA 1
ATOM 630 C C . ILE A 1 80 ? -2.190 -4.909 4.530 1.00 85.38 80 ILE A C 1
ATOM 632 O O . ILE A 1 80 ? -2.932 -4.894 5.508 1.00 85.38 80 ILE A O 1
ATOM 636 N N . VAL A 1 81 ? -2.494 -4.264 3.403 1.00 85.19 81 VAL A N 1
ATOM 637 C CA . VAL A 1 81 ? -3.731 -3.487 3.206 1.00 85.19 81 VAL A CA 1
ATOM 638 C C . VAL A 1 81 ? -4.964 -4.340 3.500 1.00 85.19 81 VAL A C 1
ATOM 640 O O . VAL A 1 81 ? -5.812 -3.915 4.291 1.00 85.19 81 VAL A O 1
ATOM 643 N N . GLY A 1 82 ? -5.030 -5.543 2.918 1.00 84.38 82 GLY A N 1
ATOM 644 C CA . GLY A 1 82 ? -6.110 -6.503 3.155 1.00 84.38 82 GLY A CA 1
ATOM 645 C C . GLY A 1 82 ? -6.197 -6.906 4.623 1.00 84.38 82 GLY A C 1
ATOM 646 O O . GLY A 1 82 ? -7.218 -6.685 5.261 1.00 84.38 82 GLY A O 1
ATOM 647 N N . LYS A 1 83 ? -5.086 -7.357 5.211 1.00 87.44 83 LYS A N 1
ATOM 648 C CA . LYS A 1 83 ? -5.044 -7.779 6.618 1.00 87.44 83 LYS A CA 1
ATOM 649 C C . LYS A 1 83 ? -5.432 -6.670 7.597 1.00 87.44 83 LYS A C 1
ATOM 651 O O . LYS A 1 83 ? -6.092 -6.924 8.598 1.00 87.44 83 LYS A O 1
ATOM 656 N N . THR A 1 84 ? -5.026 -5.435 7.319 1.00 83.06 84 THR A N 1
ATOM 657 C CA . THR A 1 84 ? -5.358 -4.274 8.157 1.00 83.06 84 THR A CA 1
ATOM 658 C C . THR A 1 84 ? -6.852 -3.957 8.076 1.00 83.06 84 THR A C 1
ATOM 660 O O . THR A 1 84 ? -7.462 -3.622 9.089 1.00 83.06 84 THR A O 1
ATOM 663 N N . ARG A 1 85 ? -7.452 -4.102 6.887 1.00 82.75 85 ARG A N 1
ATOM 664 C CA . ARG A 1 85 ? -8.896 -3.961 6.684 1.00 82.75 85 ARG A CA 1
ATOM 665 C C . ARG A 1 85 ? -9.667 -5.071 7.397 1.00 82.75 85 ARG A C 1
ATOM 667 O O . ARG A 1 85 ? -10.596 -4.756 8.129 1.00 82.75 85 ARG A O 1
ATOM 674 N N . ASP A 1 86 ? -9.263 -6.325 7.225 1.00 86.31 86 ASP A N 1
ATOM 675 C CA . ASP A 1 86 ? -9.935 -7.479 7.830 1.00 86.31 86 ASP A CA 1
ATOM 676 C C . ASP A 1 86 ? -9.896 -7.401 9.360 1.00 86.31 86 ASP A C 1
ATOM 678 O O . ASP A 1 86 ? -10.918 -7.583 10.011 1.00 86.31 86 ASP A O 1
ATOM 682 N N . ASN A 1 87 ? -8.750 -7.022 9.937 1.00 82.44 87 ASN A N 1
ATOM 683 C CA . ASN A 1 87 ? -8.628 -6.791 11.377 1.00 82.44 87 ASN A CA 1
ATOM 684 C C . ASN A 1 87 ? -9.532 -5.650 11.871 1.00 82.44 87 ASN A C 1
ATOM 686 O O . ASN A 1 87 ? -10.041 -5.702 12.988 1.00 82.44 87 ASN A O 1
ATOM 690 N N . ALA A 1 88 ? -9.708 -4.593 11.074 1.00 79.62 88 ALA A N 1
ATOM 691 C CA . ALA A 1 88 ? -10.611 -3.510 11.442 1.00 79.62 88 ALA A CA 1
ATOM 692 C C . ALA A 1 88 ? -12.070 -3.978 11.427 1.00 79.62 88 ALA A C 1
ATOM 694 O O . ALA A 1 88 ? -12.810 -3.685 12.362 1.00 79.62 88 ALA A O 1
ATOM 695 N N . LEU A 1 89 ? -12.462 -4.730 10.394 1.00 82.69 89 LEU A N 1
ATOM 696 C CA . LEU A 1 89 ? -13.804 -5.298 10.270 1.00 82.69 89 LEU A CA 1
ATOM 697 C C . LEU A 1 89 ? -14.097 -6.286 11.400 1.00 82.69 89 LEU A C 1
ATOM 699 O O . LEU A 1 89 ? -15.123 -6.145 12.047 1.00 82.69 89 LEU A O 1
ATOM 703 N N . SER A 1 90 ? -13.158 -7.170 11.750 1.00 85.56 90 SER A N 1
ATOM 704 C CA . SER A 1 90 ? -13.358 -8.108 12.861 1.00 85.56 90 SER A CA 1
ATOM 705 C C . SER A 1 90 ? -13.577 -7.408 14.204 1.00 85.56 90 SER A C 1
ATOM 707 O O . SER A 1 90 ? -14.322 -7.904 15.041 1.00 85.56 90 SER A O 1
ATOM 709 N N . ILE A 1 91 ? -12.937 -6.250 14.420 1.00 81.50 91 ILE A N 1
ATOM 710 C CA . ILE A 1 91 ? -13.164 -5.440 15.624 1.00 81.50 91 ILE A CA 1
ATOM 711 C C . ILE A 1 91 ? -14.580 -4.850 15.600 1.00 81.50 91 ILE A C 1
ATOM 713 O O . ILE A 1 91 ? -15.255 -4.873 16.625 1.00 81.50 91 ILE A O 1
ATOM 717 N N . TYR A 1 92 ? -15.053 -4.351 14.453 1.00 77.25 92 TYR A N 1
ATOM 718 C CA . TYR A 1 92 ? -16.431 -3.869 14.317 1.00 77.25 92 TYR A CA 1
ATOM 719 C C . TYR A 1 92 ? -17.465 -4.984 14.507 1.00 77.25 92 TYR A C 1
ATOM 721 O O . TYR A 1 92 ? -18.435 -4.756 15.224 1.00 77.25 92 TYR A O 1
ATOM 729 N N . ASP A 1 93 ? -17.226 -6.174 13.956 1.00 81.75 93 ASP A N 1
ATOM 730 C CA . ASP A 1 93 ? -18.104 -7.342 14.105 1.00 81.75 93 ASP A CA 1
ATOM 731 C C . ASP A 1 93 ? -18.194 -7.800 15.574 1.00 81.75 93 ASP A C 1
ATOM 733 O O . ASP A 1 93 ? -19.260 -8.188 16.049 1.00 81.75 93 ASP A O 1
ATOM 737 N N . GLU A 1 94 ? -17.093 -7.712 16.332 1.00 79.44 94 GLU A N 1
ATOM 738 C CA . GLU A 1 94 ? -17.079 -7.991 17.777 1.00 79.44 94 GLU A CA 1
ATOM 739 C C . GLU A 1 94 ? -17.816 -6.905 18.587 1.00 79.44 94 GLU A C 1
ATOM 741 O O . GLU A 1 94 ? -18.465 -7.195 19.594 1.00 79.44 94 GLU A O 1
ATOM 746 N N . LEU A 1 95 ? -17.723 -5.644 18.155 1.00 75.31 95 LEU A N 1
ATOM 747 C CA . LEU A 1 95 ? -18.330 -4.484 18.816 1.00 75.31 95 LEU A CA 1
ATOM 748 C C . LEU A 1 95 ? -19.837 -4.348 18.554 1.00 75.31 95 LEU A C 1
ATOM 750 O O . LEU A 1 95 ? -20.563 -3.870 19.432 1.00 75.31 95 LEU A O 1
ATOM 754 N N . TYR A 1 96 ? -20.284 -4.739 17.362 1.00 75.75 96 TYR A N 1
ATOM 755 C CA . TYR A 1 96 ? -21.651 -4.621 16.859 1.00 75.75 96 TYR A CA 1
ATOM 756 C C . TYR A 1 96 ? -22.068 -5.921 16.149 1.00 75.75 96 TYR A C 1
ATOM 758 O O . TYR A 1 96 ? -22.133 -5.955 14.921 1.00 75.75 96 TYR A O 1
ATOM 766 N N . PRO A 1 97 ? -22.378 -6.997 16.890 1.00 71.00 97 PRO A N 1
ATOM 767 C CA . PRO A 1 97 ? -22.709 -8.306 16.313 1.00 71.00 97 PRO A CA 1
ATOM 768 C C . PRO A 1 97 ? -24.080 -8.381 15.595 1.00 71.00 97 PRO A C 1
ATOM 770 O O . PRO A 1 97 ? -24.631 -9.467 15.421 1.00 71.00 97 PRO A O 1
ATOM 773 N N . ASP A 1 98 ? -24.650 -7.255 15.164 1.00 63.38 98 ASP A N 1
ATOM 774 C CA . ASP A 1 98 ? -26.074 -7.111 14.828 1.00 63.38 98 ASP A CA 1
ATOM 775 C C . ASP A 1 98 ? -26.476 -7.564 13.402 1.00 63.38 98 ASP A C 1
ATOM 777 O O . ASP A 1 98 ? -27.580 -7.260 12.960 1.00 63.38 98 ASP A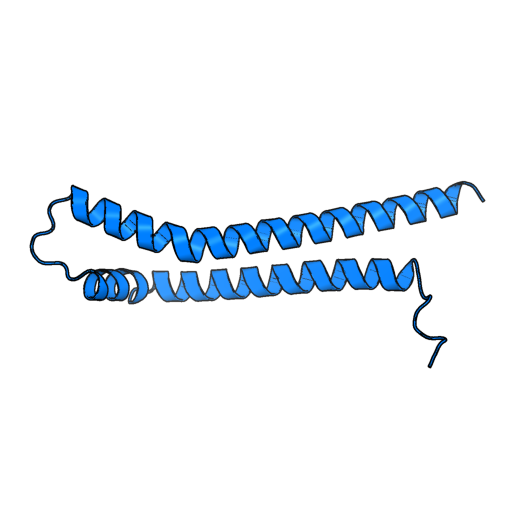 O 1
ATOM 781 N N . GLU A 1 99 ? -25.661 -8.352 12.688 1.00 56.38 99 GLU A N 1
ATOM 782 C CA . GLU A 1 99 ? -26.040 -8.925 11.374 1.00 56.38 99 GLU A CA 1
ATOM 783 C C . GLU A 1 99 ? -25.954 -10.465 11.286 1.00 56.38 99 GLU A C 1
ATOM 785 O O . GLU A 1 99 ? -25.883 -11.030 10.198 1.00 56.38 99 GLU A O 1
ATOM 790 N N . ALA A 1 100 ? -26.017 -11.189 12.411 1.00 54.03 100 ALA A N 1
ATOM 791 C CA . ALA A 1 100 ? -26.183 -12.654 12.397 1.00 54.03 100 ALA A CA 1
ATOM 792 C C . ALA A 1 100 ? -27.613 -13.138 12.728 1.00 54.03 100 ALA A C 1
ATOM 794 O O . ALA A 1 100 ? -27.846 -14.346 12.773 1.00 54.03 100 ALA A O 1
ATOM 795 N N . SER A 1 101 ? -28.573 -12.237 12.981 1.00 49.88 101 SER A N 1
ATOM 796 C CA . SER A 1 101 ? -29.917 -12.598 13.470 1.00 49.88 101 SER A CA 1
ATOM 797 C C . SER A 1 101 ? -31.098 -12.245 12.558 1.00 49.88 101 SER A C 1
ATOM 799 O O . SER A 1 101 ? -32.231 -12.515 12.950 1.00 49.88 101 SER A O 1
ATOM 801 N N . GLU A 1 102 ? -30.887 -11.736 11.341 1.00 49.12 102 GLU A N 1
ATOM 802 C CA . GLU A 1 102 ? -31.976 -11.543 10.369 1.00 49.12 102 GLU A CA 1
ATOM 803 C C . GLU A 1 102 ? -31.574 -11.989 8.951 1.00 49.12 102 GLU A C 1
ATOM 805 O O . GLU A 1 102 ? -31.244 -11.173 8.096 1.00 49.12 102 GLU A O 1
ATOM 810 N N . THR A 1 103 ? -31.572 -13.305 8.697 1.00 40.56 103 THR A N 1
ATOM 811 C CA . THR A 1 103 ? -32.249 -13.981 7.557 1.00 40.56 103 THR A CA 1
ATOM 812 C C . THR A 1 103 ? -32.046 -15.494 7.582 1.00 40.56 103 THR A C 1
ATOM 814 O O . THR A 1 103 ? -30.901 -15.956 7.769 1.00 40.56 103 THR A O 1
#

Sequence (103 aa):
MKNSDRTRKAQEVHAEQLLKLSTSLMTAFFVVILIVPISSVVAASFNNLPDTNPIDFFFKLFGSWYAAVFILAELGLLYIVGKTRDNALSIYDELYPDEASET

Foldseek 3Di:
DVVVVVVLVVLLVLLVVLLVVLVVLVVVLVCCVPVVLVVQVVVCVVVCPPDDDSVNSVCVVCVDPVVVVVVVVSVVSNVSSVVSNVVSVVSVCVSCVPPPPDD